Protein AF-A0A7S4DKM2-F1 (afdb_monomer_lite)

Radius of gyration: 18.24 Å; chains: 1; bounding box: 27×64×38 Å

Sequence (108 aa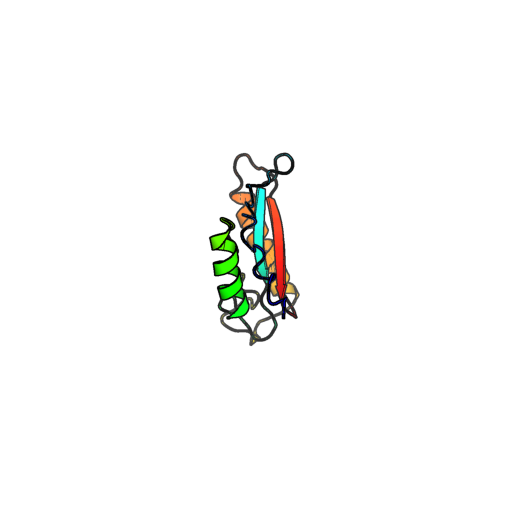):
SSQQNKMAHDFSSEVTFSDDTSEGCSIHYAYCHGFLSSENSFKGTFLRDVFDKSGVQLELLNLNGGPDASTLTYSGALDAVAAHHRRLQARSPGGRPVKLRLVGSSLG

Structure (mmCIF, N/CA/C/O backbone):
data_AF-A0A7S4DKM2-F1
#
_entry.id   AF-A0A7S4DKM2-F1
#
loop_
_atom_site.group_PDB
_atom_site.id
_atom_site.type_symbol
_atom_site.label_atom_id
_atom_site.label_alt_id
_atom_site.label_comp_id
_atom_site.label_asym_id
_atom_site.label_entity_id
_atom_site.label_seq_id
_atom_site.pdbx_PDB_ins_code
_atom_site.Cartn_x
_atom_site.Cartn_y
_atom_site.Cartn_z
_atom_site.occupancy
_atom_site.B_iso_or_equiv
_atom_site.auth_seq_id
_atom_site.auth_comp_id
_atom_site.auth_asym_id
_atom_site.auth_atom_id
_atom_site.pdbx_PDB_model_num
ATOM 1 N N . SER A 1 1 ? 6.371 -51.193 22.277 1.00 46.31 1 SER A N 1
ATOM 2 C CA . SER A 1 1 ? 6.490 -50.244 21.157 1.00 46.31 1 SER A CA 1
ATOM 3 C C . SER A 1 1 ? 5.140 -49.570 20.946 1.00 46.31 1 SER A C 1
ATOM 5 O O . SER A 1 1 ? 4.419 -49.946 20.041 1.00 46.31 1 SER A O 1
ATOM 7 N N . SER A 1 2 ? 4.574 -48.761 21.846 1.00 43.22 2 SER A N 1
ATOM 8 C CA . SER A 1 2 ? 5.075 -47.553 22.525 1.00 43.22 2 SER A CA 1
ATOM 9 C C . SER A 1 2 ? 5.652 -46.502 21.569 1.00 43.22 2 SER A C 1
ATOM 11 O O . SER A 1 2 ? 6.732 -46.689 21.026 1.00 43.22 2 SER A O 1
ATOM 13 N N . GLN A 1 3 ? 4.914 -45.387 21.479 1.00 39.84 3 GLN A N 1
ATOM 14 C CA . GLN A 1 3 ? 5.295 -44.055 20.992 1.00 39.84 3 GLN A CA 1
ATOM 15 C C . GLN A 1 3 ? 5.287 -43.788 19.478 1.00 39.84 3 GLN A C 1
ATOM 17 O O . GLN A 1 3 ? 6.323 -43.600 18.858 1.00 39.84 3 GLN A O 1
ATOM 22 N N . GLN A 1 4 ? 4.089 -43.574 18.932 1.00 40.84 4 GLN A N 1
ATOM 23 C CA . GLN A 1 4 ? 3.860 -42.470 17.992 1.00 40.84 4 GLN A CA 1
ATOM 24 C C . GLN A 1 4 ? 2.612 -41.720 18.451 1.00 40.84 4 GLN A C 1
ATOM 26 O O . GLN A 1 4 ? 1.500 -41.938 17.989 1.00 40.84 4 GLN A O 1
ATOM 31 N N . ASN A 1 5 ? 2.807 -40.903 19.480 1.00 37.91 5 ASN A N 1
ATOM 32 C CA . ASN A 1 5 ? 1.823 -39.961 19.977 1.00 37.91 5 ASN A CA 1
ATOM 33 C C . ASN A 1 5 ? 2.451 -38.570 19.862 1.00 37.91 5 ASN A C 1
ATOM 35 O O . ASN A 1 5 ? 3.630 -38.421 20.181 1.00 37.91 5 ASN A O 1
ATOM 39 N N . LYS A 1 6 ? 1.625 -37.584 19.503 1.00 40.72 6 LYS A N 1
ATOM 40 C CA . LYS A 1 6 ? 1.860 -36.139 19.652 1.00 40.72 6 LYS A CA 1
ATOM 41 C C . LYS A 1 6 ? 2.866 -35.499 18.693 1.00 40.72 6 LYS A C 1
ATOM 43 O O . LYS A 1 6 ? 4.051 -35.434 18.979 1.00 40.72 6 LYS A O 1
ATOM 48 N N . MET A 1 7 ? 2.339 -34.889 17.632 1.00 36.84 7 MET A N 1
ATOM 49 C CA . MET A 1 7 ? 2.527 -33.453 17.357 1.00 36.84 7 MET A CA 1
ATOM 50 C C . MET A 1 7 ? 1.596 -33.023 16.209 1.00 36.84 7 MET A C 1
ATOM 52 O O . MET A 1 7 ? 2.018 -32.629 15.133 1.00 36.84 7 MET A O 1
ATOM 56 N N . ALA A 1 8 ? 0.290 -33.119 16.455 1.00 38.31 8 ALA A N 1
ATOM 57 C CA . ALA A 1 8 ? -0.709 -32.291 15.783 1.00 38.31 8 ALA A CA 1
ATOM 58 C C . ALA A 1 8 ? -1.319 -31.391 16.865 1.00 38.31 8 ALA A C 1
ATOM 60 O O . ALA A 1 8 ? -2.486 -31.511 17.220 1.00 38.31 8 ALA A O 1
ATOM 61 N N . HIS A 1 9 ? -0.465 -30.585 17.501 1.00 32.34 9 HIS A N 1
ATOM 62 C CA . HIS A 1 9 ? -0.925 -29.526 18.385 1.00 32.34 9 HIS A CA 1
ATOM 63 C C . HIS A 1 9 ? -1.263 -28.326 17.502 1.00 32.34 9 HIS A C 1
ATOM 65 O O . HIS A 1 9 ? -0.386 -27.611 17.034 1.00 32.34 9 HIS A O 1
ATOM 71 N N . ASP A 1 10 ? -2.557 -28.207 17.232 1.00 41.78 10 ASP A N 1
ATOM 72 C CA . ASP A 1 10 ? -3.291 -27.005 17.607 1.00 41.78 10 ASP A CA 1
ATOM 73 C C . ASP A 1 10 ? -2.702 -25.683 17.086 1.00 41.78 10 ASP A C 1
ATOM 75 O O . ASP A 1 10 ? -2.102 -24.901 17.816 1.00 41.78 10 ASP A O 1
ATOM 79 N N . PHE A 1 11 ? -2.904 -25.431 15.791 1.00 40.00 11 PHE A N 1
ATOM 80 C CA . PHE A 1 11 ? -2.764 -24.100 15.187 1.00 40.00 11 PHE A CA 1
ATOM 81 C C . PHE A 1 11 ? -4.126 -23.382 15.138 1.00 40.00 11 PHE A C 1
ATOM 83 O O . PHE A 1 11 ? -4.407 -22.629 14.209 1.00 40.00 11 PHE A O 1
ATOM 90 N N . SER A 1 12 ? -4.995 -23.659 16.118 1.00 38.00 12 SER A N 1
ATOM 91 C CA . SER A 1 12 ? -6.322 -23.054 16.256 1.00 38.00 12 SER A CA 1
ATOM 92 C C . SER A 1 12 ? -6.373 -22.029 17.391 1.00 38.00 12 SER A C 1
ATOM 94 O O . SER A 1 12 ? -7.425 -21.815 17.991 1.00 38.00 12 SER A O 1
ATOM 96 N N . SER A 1 13 ? -5.259 -21.346 17.676 1.00 45.69 13 SER A N 1
ATOM 97 C CA . SER A 1 13 ? -5.368 -20.046 18.329 1.00 45.69 13 SER A CA 1
ATOM 98 C C . SER A 1 13 ? -6.022 -19.102 17.322 1.00 45.69 13 SER A C 1
ATOM 100 O O . SER A 1 13 ? -5.365 -18.669 16.373 1.00 45.69 13 SER A O 1
ATOM 102 N N . GLU A 1 14 ? -7.316 -18.831 17.495 1.00 42.34 14 GLU A N 1
ATOM 103 C CA . GLU A 1 14 ? -7.982 -17.693 16.871 1.00 42.34 14 GLU A CA 1
ATOM 104 C C . GLU A 1 14 ? -7.157 -16.454 17.221 1.00 42.34 14 GLU A C 1
ATOM 106 O O . GLU A 1 14 ? -7.256 -15.896 18.313 1.00 42.34 14 GLU A O 1
ATOM 111 N N . VAL A 1 15 ? -6.278 -16.044 16.306 1.00 45.50 15 VAL A N 1
ATOM 112 C CA . VAL A 1 15 ? -5.676 -14.721 16.361 1.00 45.50 15 VAL A CA 1
ATOM 113 C C . VAL A 1 15 ? -6.784 -13.779 15.927 1.00 45.50 15 VAL A C 1
ATOM 115 O O . VAL A 1 15 ? -6.863 -13.356 14.776 1.00 45.50 15 VAL A O 1
ATOM 118 N N . THR A 1 16 ? -7.695 -13.500 16.853 1.00 38.91 16 THR A N 1
ATOM 119 C CA . THR A 1 16 ? -8.605 -12.380 16.723 1.00 38.91 16 THR A CA 1
ATOM 120 C C . THR A 1 16 ? -7.747 -11.131 16.800 1.00 38.91 16 THR A C 1
ATOM 122 O O . THR A 1 16 ? -7.371 -10.681 17.884 1.00 38.91 16 THR A O 1
ATOM 125 N N . PHE A 1 17 ? -7.415 -10.573 15.639 1.00 48.88 17 PHE A N 1
ATOM 126 C CA . PHE A 1 17 ? -7.081 -9.165 15.554 1.00 48.88 17 PHE A CA 1
ATOM 127 C C . PHE A 1 17 ? -8.380 -8.420 15.836 1.00 48.88 17 PHE A C 1
ATOM 129 O O . PHE A 1 17 ? -9.122 -8.044 14.933 1.00 48.88 17 PHE A O 1
ATOM 136 N N . SER A 1 18 ? -8.693 -8.260 17.122 1.00 48.44 18 SER A N 1
ATOM 137 C CA . SER A 1 18 ? -9.567 -7.178 17.538 1.00 48.44 18 SER A CA 1
ATOM 138 C C . SER A 1 18 ? -9.032 -5.914 16.879 1.00 48.44 18 SER A C 1
ATOM 140 O O . SER A 1 18 ? -7.811 -5.732 16.849 1.00 48.44 18 SER A O 1
ATOM 142 N N . ASP A 1 19 ? -9.926 -5.078 16.353 1.00 54.12 19 ASP A N 1
ATOM 143 C CA . ASP A 1 19 ? -9.650 -3.677 16.048 1.00 54.12 19 ASP A CA 1
ATOM 144 C C . ASP A 1 19 ? -9.046 -3.069 17.322 1.00 54.12 19 ASP A C 1
ATOM 146 O O . ASP A 1 19 ? -9.751 -2.637 18.233 1.00 54.12 19 ASP A O 1
ATOM 150 N N . ASP A 1 20 ? -7.726 -3.193 17.464 1.00 49.50 20 ASP A N 1
ATOM 151 C CA . ASP A 1 20 ? -6.983 -2.798 18.645 1.00 49.50 20 ASP A CA 1
ATOM 152 C C . ASP A 1 20 ? -6.884 -1.288 18.541 1.00 49.50 20 ASP A C 1
ATOM 154 O O . ASP A 1 20 ? -5.932 -0.708 18.009 1.00 49.50 20 ASP A O 1
ATOM 158 N N . THR A 1 21 ? -7.971 -0.653 18.968 1.00 52.38 21 THR A N 1
ATOM 159 C CA . THR A 1 21 ? -8.069 0.762 19.244 1.00 52.38 21 THR A CA 1
ATOM 160 C C . THR A 1 21 ? -7.133 1.046 20.408 1.00 52.38 21 THR A C 1
ATOM 162 O O . THR A 1 21 ? -7.574 1.260 21.535 1.00 52.38 21 THR A O 1
ATOM 165 N N . SER A 1 22 ? -5.825 1.041 20.150 1.00 51.25 22 SER A N 1
ATOM 166 C CA . SER A 1 22 ? -4.857 1.616 21.066 1.00 51.25 22 SER A CA 1
ATOM 167 C C . SER A 1 22 ? -5.230 3.098 21.176 1.00 51.25 22 SER A C 1
ATOM 169 O O . SER A 1 22 ? -4.948 3.867 20.256 1.00 51.25 22 SER A O 1
ATOM 171 N N . GLU A 1 23 ? -5.960 3.467 22.228 1.00 64.25 23 GLU A N 1
ATOM 172 C CA . GLU A 1 23 ? -6.188 4.845 22.676 1.00 64.25 23 GLU A CA 1
ATOM 173 C C . GLU A 1 23 ? -6.533 5.821 21.523 1.00 64.25 23 GLU A C 1
ATOM 175 O O . GLU A 1 23 ? -5.722 6.644 21.097 1.00 64.25 23 GLU A O 1
ATOM 180 N N . GLY A 1 24 ? -7.738 5.708 20.949 1.00 77.31 24 GLY A N 1
ATOM 181 C CA . GLY A 1 24 ? -8.287 6.721 20.030 1.00 77.31 24 GLY A CA 1
ATOM 182 C C . GLY A 1 24 ? -7.673 6.797 18.623 1.00 77.31 24 GLY A C 1
ATOM 183 O O . GLY A 1 24 ? -8.046 7.683 17.852 1.00 77.31 24 GLY A O 1
ATOM 184 N N . CYS A 1 25 ? -6.778 5.877 18.257 1.00 84.38 25 CYS A N 1
ATOM 185 C CA . CYS A 1 25 ? -6.132 5.813 16.945 1.00 84.38 25 CYS A CA 1
ATOM 186 C C . CYS A 1 25 ? -6.610 4.594 16.134 1.00 84.38 25 CYS A C 1
ATOM 188 O O . CYS A 1 25 ? -6.753 3.508 16.689 1.00 84.38 25 CYS A O 1
ATOM 190 N N . SER A 1 26 ? -6.844 4.768 14.826 1.00 91.19 26 SER A N 1
ATOM 191 C CA . SER A 1 26 ? -7.154 3.653 13.912 1.00 91.19 26 SER A CA 1
ATOM 192 C C . SER A 1 26 ? -5.884 3.090 13.273 1.00 91.19 26 SER A C 1
ATOM 194 O O . SER A 1 26 ? -4.985 3.848 12.894 1.00 91.19 26 SER A O 1
ATOM 196 N N . ILE A 1 27 ? -5.803 1.763 13.163 1.00 94.69 27 ILE A N 1
ATOM 197 C CA . ILE A 1 27 ? -4.646 1.048 12.619 1.00 94.69 27 ILE A CA 1
ATOM 198 C C . ILE A 1 27 ? -5.012 0.474 11.254 1.00 94.69 27 ILE A C 1
ATOM 200 O O . ILE A 1 27 ? -6.024 -0.200 11.113 1.00 94.69 27 ILE A O 1
ATOM 204 N N . HIS A 1 28 ? -4.163 0.722 10.261 1.00 96.62 28 HIS A N 1
ATOM 205 C CA . HIS A 1 28 ? -4.309 0.214 8.896 1.00 96.62 28 HIS A CA 1
ATOM 206 C C . HIS A 1 28 ? -3.044 -0.527 8.489 1.00 96.62 28 HIS A C 1
ATOM 208 O O . HIS A 1 28 ? -1.959 -0.201 8.977 1.00 96.62 28 HIS A O 1
ATOM 214 N N . TYR A 1 29 ? -3.166 -1.497 7.586 1.00 98.12 29 TYR A N 1
ATOM 215 C CA . TYR A 1 29 ? -2.041 -2.298 7.114 1.00 98.12 29 TYR A CA 1
ATOM 216 C C . TYR A 1 29 ? -1.842 -2.105 5.618 1.00 98.12 29 TYR A C 1
ATOM 218 O O . TYR A 1 29 ? -2.800 -2.144 4.849 1.00 98.12 29 TYR A O 1
ATOM 226 N N . ALA A 1 30 ? -0.588 -1.942 5.209 1.00 98.38 30 ALA A N 1
ATOM 227 C CA . ALA A 1 30 ? -0.224 -1.860 3.805 1.00 98.38 30 ALA A CA 1
ATOM 228 C C . ALA A 1 30 ? 1.007 -2.714 3.494 1.00 98.38 30 ALA A C 1
ATOM 230 O O . ALA A 1 30 ? 1.951 -2.778 4.282 1.00 98.38 30 ALA A O 1
ATOM 231 N N . TYR A 1 31 ? 0.996 -3.358 2.334 1.00 98.56 31 TYR A N 1
ATOM 232 C CA . TYR A 1 31 ? 2.101 -4.140 1.804 1.00 98.56 31 TYR A CA 1
ATOM 233 C C . TYR A 1 31 ? 2.910 -3.332 0.790 1.00 98.56 31 TYR A C 1
ATOM 235 O O . TYR A 1 31 ? 2.358 -2.743 -0.145 1.00 98.56 31 TYR A O 1
ATOM 243 N N . CYS A 1 32 ? 4.228 -3.380 0.955 1.00 98.38 32 CYS A N 1
ATOM 244 C CA . CYS A 1 32 ? 5.220 -2.748 0.102 1.00 98.38 32 CYS A CA 1
ATOM 245 C C . CYS A 1 32 ? 5.967 -3.837 -0.684 1.00 98.38 32 CYS A C 1
ATOM 247 O O . CYS A 1 32 ? 6.692 -4.656 -0.112 1.00 98.38 32 CYS A O 1
ATOM 249 N N . HIS A 1 33 ? 5.758 -3.888 -2.002 1.00 97.62 33 HIS A N 1
ATOM 250 C CA . HIS A 1 33 ? 6.373 -4.913 -2.846 1.00 97.62 33 HIS A CA 1
ATOM 251 C C . HIS A 1 33 ? 7.874 -4.671 -3.069 1.00 97.62 33 HIS A C 1
ATOM 253 O O . HIS A 1 33 ? 8.375 -3.556 -2.960 1.00 97.62 33 HIS A O 1
ATOM 259 N N . GLY A 1 34 ? 8.595 -5.730 -3.443 1.00 95.56 34 GLY A N 1
ATOM 260 C CA . GLY A 1 34 ? 10.025 -5.650 -3.743 1.00 95.56 34 GLY A CA 1
ATOM 261 C C . GLY A 1 34 ? 10.350 -5.064 -5.118 1.00 95.56 34 GLY A C 1
ATOM 262 O O . GLY A 1 34 ? 9.468 -4.707 -5.900 1.00 95.56 34 GLY A O 1
ATOM 263 N N . PHE A 1 35 ? 11.645 -5.010 -5.424 1.00 93.56 35 PHE A N 1
ATOM 264 C CA . PHE A 1 35 ? 12.155 -4.592 -6.729 1.00 93.56 35 PHE A CA 1
ATOM 265 C C . PHE A 1 35 ? 11.647 -5.508 -7.862 1.00 93.56 35 PHE A C 1
ATOM 267 O O . PHE A 1 35 ? 11.474 -6.707 -7.645 1.00 93.56 35 PHE A O 1
ATOM 274 N N . LEU A 1 36 ? 11.416 -4.948 -9.059 1.00 93.25 36 LEU A N 1
ATOM 275 C CA . LEU A 1 36 ? 10.863 -5.650 -10.240 1.00 93.25 36 LEU A CA 1
ATOM 276 C C . LEU A 1 36 ? 9.516 -6.353 -9.999 1.00 93.25 36 LEU A C 1
ATOM 278 O O . LEU A 1 36 ? 9.185 -7.340 -10.653 1.00 93.25 36 LEU A O 1
ATOM 282 N N . SER A 1 37 ? 8.733 -5.839 -9.056 1.00 94.31 37 SER A N 1
ATOM 283 C CA . SER A 1 37 ? 7.422 -6.366 -8.692 1.00 94.31 37 SER A CA 1
ATOM 284 C C . SER A 1 37 ? 6.354 -5.273 -8.803 1.00 94.31 37 SER A C 1
ATOM 286 O O . SER A 1 37 ? 6.645 -4.137 -9.169 1.00 94.31 37 SER A O 1
ATOM 288 N N . SER A 1 38 ? 5.105 -5.617 -8.502 1.00 95.00 38 SER A N 1
ATOM 289 C CA . SER A 1 38 ? 3.980 -4.683 -8.402 1.00 95.00 38 SER A CA 1
ATOM 290 C C . SER A 1 38 ? 3.086 -5.018 -7.205 1.00 95.00 38 SER A C 1
ATOM 292 O O . SER A 1 38 ? 3.327 -5.994 -6.481 1.00 95.00 38 SER A O 1
ATOM 294 N N . GLU A 1 39 ? 2.022 -4.239 -7.018 1.00 95.38 39 GLU A N 1
ATOM 295 C CA . GLU A 1 39 ? 0.933 -4.501 -6.074 1.00 95.38 39 GLU A CA 1
ATOM 296 C C . GLU A 1 39 ? 0.302 -5.890 -6.270 1.00 95.38 39 GLU A C 1
ATOM 298 O O . GLU A 1 39 ? -0.196 -6.483 -5.319 1.00 95.38 39 GLU A O 1
ATOM 303 N N . ASN A 1 40 ? 0.408 -6.469 -7.469 1.00 95.62 40 ASN A N 1
ATOM 304 C CA . ASN A 1 40 ? -0.131 -7.789 -7.804 1.00 95.62 40 ASN A CA 1
ATOM 305 C C . ASN A 1 40 ? 0.877 -8.933 -7.602 1.00 95.62 40 ASN A C 1
ATOM 307 O O . ASN A 1 40 ? 0.701 -10.025 -8.140 1.00 95.62 40 ASN A O 1
ATOM 311 N N . SER A 1 41 ? 1.956 -8.706 -6.848 1.00 96.38 41 SER A N 1
ATOM 312 C CA . SER A 1 41 ? 2.943 -9.751 -6.556 1.00 96.38 41 SER A CA 1
ATOM 313 C C . SER A 1 41 ? 2.304 -10.986 -5.912 1.00 96.38 41 SER A C 1
ATOM 315 O O . SER A 1 41 ? 1.399 -10.865 -5.082 1.00 96.38 41 SER A O 1
ATOM 317 N N . PHE A 1 42 ? 2.823 -12.178 -6.226 1.00 97.19 42 PHE A N 1
ATOM 318 C CA . PHE A 1 42 ? 2.362 -13.425 -5.603 1.00 97.19 42 PHE A CA 1
ATOM 319 C C . PHE A 1 42 ? 2.412 -13.350 -4.069 1.00 97.19 42 PHE A C 1
ATOM 321 O O . PHE A 1 42 ? 1.466 -13.726 -3.389 1.00 97.19 42 PHE A O 1
ATOM 328 N N . LYS A 1 43 ? 3.496 -12.793 -3.511 1.00 96.88 43 LYS A N 1
ATOM 329 C CA . LYS A 1 43 ? 3.660 -12.657 -2.058 1.00 96.88 43 LYS A CA 1
ATOM 330 C C . LYS A 1 43 ? 2.641 -11.687 -1.450 1.00 96.88 43 LYS A C 1
ATOM 332 O O . LYS A 1 43 ? 2.069 -11.996 -0.413 1.00 96.88 43 LYS A O 1
ATOM 337 N N . GLY A 1 44 ? 2.406 -10.541 -2.090 1.00 97.62 44 GLY A N 1
ATOM 338 C CA . GLY A 1 44 ? 1.440 -9.546 -1.618 1.00 97.62 44 GLY A CA 1
ATOM 339 C C . GLY A 1 44 ? 0.006 -10.069 -1.653 1.00 97.62 44 GLY A C 1
ATOM 340 O O . GLY A 1 44 ? -0.703 -9.985 -0.656 1.00 97.62 44 GLY A O 1
ATOM 341 N N . THR A 1 45 ? -0.395 -10.681 -2.769 1.00 98.25 45 THR A N 1
ATOM 342 C CA . THR A 1 45 ? -1.731 -11.283 -2.920 1.00 98.25 45 THR A CA 1
ATOM 343 C C . THR A 1 45 ? -1.956 -12.428 -1.935 1.00 98.25 45 THR A C 1
ATOM 345 O O . THR A 1 45 ? -2.965 -12.428 -1.239 1.00 98.25 45 THR A O 1
ATOM 348 N N . PHE A 1 46 ? -0.980 -13.326 -1.775 1.00 98.25 46 PHE A N 1
ATOM 349 C CA . PHE A 1 46 ? -1.034 -14.381 -0.762 1.00 98.25 46 PHE A CA 1
ATOM 350 C C . PHE A 1 46 ? -1.168 -13.825 0.665 1.00 98.25 46 PHE A C 1
ATOM 352 O O . PHE A 1 46 ? -1.979 -14.319 1.444 1.00 98.25 46 PHE A O 1
ATOM 359 N N . LEU A 1 47 ? -0.389 -12.797 1.024 1.00 97.88 47 LEU A N 1
ATOM 360 C CA . LEU A 1 47 ? -0.460 -12.190 2.356 1.00 97.88 47 LEU A CA 1
ATOM 361 C C . LEU A 1 47 ? -1.804 -11.510 2.612 1.00 97.88 47 LEU A C 1
ATOM 363 O O . LEU A 1 47 ? -2.323 -11.638 3.717 1.00 97.88 47 LEU A O 1
ATOM 367 N N . ARG A 1 48 ? -2.386 -10.837 1.613 1.00 98.31 48 ARG A N 1
ATOM 368 C CA . ARG A 1 48 ? -3.732 -10.263 1.727 1.00 98.31 48 ARG A CA 1
ATOM 369 C C . ARG A 1 48 ? -4.757 -11.345 2.050 1.00 98.31 48 ARG A C 1
ATOM 371 O O . ARG A 1 48 ? -5.472 -11.209 3.032 1.00 98.31 48 ARG A O 1
ATOM 378 N N . ASP A 1 49 ? -4.743 -12.455 1.315 1.00 97.56 49 ASP A N 1
ATOM 379 C CA . ASP A 1 49 ? -5.675 -13.563 1.548 1.00 97.56 49 ASP A CA 1
ATOM 380 C C . ASP A 1 49 ? -5.497 -14.200 2.943 1.00 97.56 49 ASP A C 1
ATOM 382 O O . ASP A 1 49 ? -6.437 -14.758 3.510 1.00 97.56 49 ASP A O 1
ATOM 386 N N . VAL A 1 50 ? -4.286 -14.151 3.510 1.00 97.69 50 VAL A N 1
ATOM 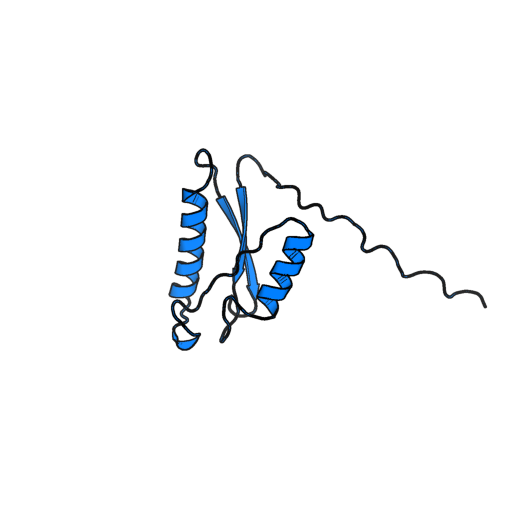387 C CA . VAL A 1 50 ? -4.013 -14.592 4.888 1.00 97.69 50 VAL A CA 1
ATOM 388 C C . VAL A 1 50 ? -4.528 -13.581 5.916 1.00 97.69 50 VAL A C 1
ATOM 390 O O . VAL A 1 50 ? -5.123 -13.992 6.908 1.00 97.69 50 VAL A O 1
ATOM 393 N N . PHE A 1 51 ? -4.322 -12.283 5.692 1.00 96.81 51 PHE A N 1
ATOM 394 C CA . PHE A 1 51 ? -4.807 -11.214 6.570 1.00 96.81 51 PHE A CA 1
ATOM 395 C C . PHE A 1 51 ? -6.341 -11.171 6.611 1.00 96.81 51 PHE A C 1
ATOM 397 O O . PHE A 1 51 ? -6.922 -11.105 7.698 1.00 96.81 51 PHE A O 1
ATOM 404 N N . ASP A 1 52 ? -6.989 -11.333 5.455 1.00 96.81 52 ASP A N 1
ATOM 405 C CA . ASP A 1 52 ? -8.448 -11.330 5.323 1.00 96.81 52 ASP A CA 1
ATOM 406 C C . ASP A 1 52 ? -9.098 -12.462 6.136 1.00 96.81 52 ASP A C 1
ATOM 408 O O . ASP A 1 52 ? -10.138 -12.262 6.764 1.00 96.81 52 ASP A O 1
ATOM 412 N N . LYS A 1 53 ? -8.459 -13.642 6.210 1.00 96.50 53 LYS A N 1
ATOM 413 C CA . LYS A 1 53 ? -8.923 -14.765 7.055 1.00 96.50 53 LYS A CA 1
ATOM 414 C C . LYS A 1 53 ? -8.937 -14.430 8.546 1.00 96.50 53 LYS A C 1
ATOM 416 O O . LYS A 1 53 ? -9.684 -15.055 9.291 1.00 96.50 53 LYS A O 1
ATOM 421 N N . SER A 1 54 ? -8.138 -13.453 8.963 1.00 94.31 54 SER A N 1
ATOM 422 C CA . SER A 1 54 ? -8.071 -12.964 10.340 1.00 94.31 54 SER A CA 1
ATOM 423 C C . SER A 1 54 ? -8.884 -11.681 10.554 1.00 94.31 54 SER A C 1
ATOM 425 O O . SER A 1 54 ? -8.748 -11.042 11.595 1.00 94.31 54 SER A O 1
ATOM 427 N N . GLY A 1 55 ? -9.702 -11.275 9.574 1.00 95.06 55 GLY A N 1
ATOM 428 C CA . GLY A 1 55 ? -10.520 -10.062 9.641 1.00 95.06 55 GLY A CA 1
ATOM 429 C C . GLY A 1 55 ? -9.740 -8.755 9.478 1.00 95.06 55 GLY A C 1
ATOM 430 O O . GLY A 1 55 ? -10.288 -7.689 9.748 1.00 95.06 55 GLY A O 1
ATOM 431 N N . VAL A 1 56 ? -8.479 -8.810 9.038 1.00 95.19 56 VAL A N 1
ATOM 432 C CA . VAL A 1 56 ? -7.635 -7.628 8.823 1.00 95.19 56 VAL A CA 1
ATOM 433 C C . VAL A 1 56 ? -7.501 -7.371 7.331 1.00 95.19 56 VAL A C 1
ATOM 435 O O . VAL A 1 56 ? -7.119 -8.264 6.590 1.00 95.19 56 VAL A O 1
ATOM 438 N N . GLN A 1 57 ? -7.739 -6.141 6.886 1.00 96.12 57 GLN A N 1
ATOM 439 C CA . GLN A 1 57 ? -7.498 -5.769 5.491 1.00 96.12 57 GLN A CA 1
ATOM 440 C C . GLN A 1 57 ? -6.037 -5.353 5.287 1.00 96.12 57 GLN A C 1
ATOM 442 O O . GLN A 1 57 ? -5.514 -4.518 6.030 1.00 96.12 57 GLN A O 1
ATOM 447 N N . LEU A 1 58 ? -5.387 -5.918 4.264 1.00 98.00 58 LEU A N 1
ATOM 448 C CA . LEU A 1 58 ? -4.034 -5.550 3.836 1.00 98.00 58 LEU A CA 1
ATOM 449 C C . LEU A 1 58 ? -4.075 -4.876 2.459 1.00 98.00 58 LEU A C 1
ATOM 451 O O . LEU A 1 58 ? -4.301 -5.526 1.437 1.00 98.00 58 LEU A O 1
ATOM 455 N N . GLU A 1 59 ? -3.808 -3.574 2.430 1.00 98.25 59 GLU A N 1
ATOM 456 C CA . GLU A 1 59 ? -3.770 -2.783 1.198 1.00 98.25 59 GLU A CA 1
ATOM 457 C C . GLU A 1 59 ? -2.469 -3.036 0.426 1.00 98.25 59 GLU A C 1
ATOM 459 O O . GLU A 1 59 ? -1.377 -2.941 0.983 1.00 98.25 59 GLU A O 1
ATOM 464 N N . LEU A 1 60 ? -2.552 -3.341 -0.870 1.00 98.06 60 LEU A N 1
ATOM 465 C CA . LEU A 1 60 ? -1.370 -3.596 -1.702 1.00 98.06 60 LEU A CA 1
ATOM 466 C C . LEU A 1 60 ? -0.980 -2.309 -2.435 1.00 98.06 60 LEU A C 1
ATOM 468 O O . LEU A 1 60 ? -1.718 -1.836 -3.298 1.00 98.06 60 LEU A O 1
ATOM 472 N N . LEU A 1 61 ? 0.164 -1.717 -2.084 1.00 97.19 61 LEU A N 1
ATOM 473 C CA . LEU A 1 61 ? 0.586 -0.439 -2.661 1.00 97.19 61 LEU A CA 1
ATOM 474 C C . LEU A 1 61 ? 1.394 -0.649 -3.939 1.00 97.19 61 LEU A C 1
ATOM 476 O O . LEU A 1 61 ? 2.322 -1.455 -3.961 1.00 97.19 61 LEU A O 1
ATOM 480 N N . ASN A 1 62 ? 1.090 0.129 -4.977 1.00 96.50 62 ASN A N 1
ATOM 481 C CA . ASN A 1 62 ? 1.962 0.262 -6.139 1.00 96.50 62 ASN A CA 1
ATOM 482 C C . ASN A 1 62 ? 3.081 1.260 -5.811 1.00 96.50 62 ASN A C 1
ATOM 484 O O . ASN A 1 62 ? 2.825 2.460 -5.682 1.00 96.50 62 ASN A O 1
ATOM 488 N N . LEU A 1 63 ? 4.311 0.767 -5.669 1.00 97.06 63 LEU A N 1
ATOM 489 C CA . LEU A 1 63 ? 5.484 1.594 -5.374 1.00 97.06 63 LEU A CA 1
ATOM 490 C C . LEU A 1 63 ? 6.206 2.071 -6.635 1.00 97.06 63 LEU A C 1
ATOM 492 O O . LEU A 1 63 ? 7.062 2.949 -6.555 1.00 97.06 63 LEU A O 1
ATOM 496 N N . ASN A 1 64 ? 5.870 1.513 -7.799 1.00 95.06 64 ASN A N 1
ATOM 497 C CA . ASN A 1 64 ? 6.568 1.798 -9.046 1.00 95.06 64 ASN A CA 1
ATOM 498 C C . ASN A 1 64 ? 6.372 3.243 -9.517 1.00 95.06 64 ASN A C 1
ATOM 500 O O . ASN A 1 64 ? 7.174 3.732 -10.304 1.00 95.06 64 ASN A O 1
ATOM 504 N N . GLY A 1 65 ? 5.319 3.934 -9.066 1.00 85.31 65 GLY A N 1
ATOM 505 C CA . GLY A 1 65 ? 5.019 5.311 -9.486 1.00 85.31 65 GLY A CA 1
ATOM 506 C C . GLY A 1 65 ? 4.570 5.435 -10.950 1.00 85.31 65 GLY A C 1
ATOM 507 O O . GLY A 1 65 ? 4.447 6.543 -11.465 1.00 85.31 65 GLY A O 1
ATOM 508 N N . GLY A 1 66 ? 4.315 4.306 -11.613 1.00 86.19 66 GLY A N 1
ATOM 509 C CA . GLY A 1 66 ? 3.986 4.194 -13.028 1.00 86.19 66 GLY A CA 1
ATOM 510 C C . GLY A 1 66 ? 3.428 2.804 -13.363 1.00 86.19 66 GLY A C 1
ATOM 511 O O . GLY A 1 66 ? 3.079 2.046 -12.451 1.00 86.19 66 GLY A O 1
ATOM 512 N N . PRO A 1 67 ? 3.304 2.464 -14.659 1.00 85.56 67 PRO A N 1
ATOM 513 C CA . PRO A 1 67 ? 2.694 1.207 -15.094 1.00 85.56 67 PRO A CA 1
ATOM 514 C C . PRO A 1 67 ? 3.570 -0.026 -14.827 1.00 85.56 67 PRO A C 1
ATOM 516 O O . PRO A 1 67 ? 3.047 -1.137 -14.762 1.00 85.56 67 PRO A O 1
ATOM 519 N N . ASP A 1 68 ? 4.884 0.149 -14.671 1.00 89.19 68 ASP A N 1
ATOM 520 C CA . ASP A 1 68 ? 5.841 -0.939 -14.490 1.00 89.19 68 ASP A CA 1
ATOM 521 C C . ASP A 1 68 ? 7.035 -0.520 -13.617 1.00 89.19 68 ASP A C 1
ATOM 523 O O . ASP A 1 68 ? 7.205 0.647 -13.272 1.00 89.19 68 ASP A O 1
ATOM 527 N N . ALA A 1 69 ? 7.878 -1.487 -13.254 1.00 90.88 69 ALA A N 1
ATOM 528 C CA . ALA A 1 69 ? 8.982 -1.286 -12.318 1.00 90.88 69 ALA A CA 1
ATOM 529 C C . ALA A 1 69 ? 10.134 -0.407 -12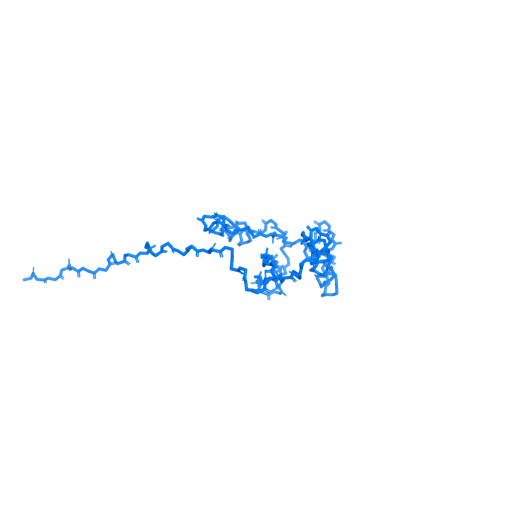.837 1.00 90.88 69 ALA A C 1
ATOM 531 O O . ALA A 1 69 ? 11.024 -0.073 -12.054 1.00 90.88 69 ALA A O 1
ATOM 532 N N . SER A 1 70 ? 10.147 -0.018 -14.117 1.00 92.12 70 SER A N 1
ATOM 533 C CA . SER A 1 70 ? 11.197 0.852 -14.667 1.00 92.12 70 SER A CA 1
ATOM 534 C C . SER A 1 70 ? 11.151 2.273 -14.101 1.00 92.12 70 SER A C 1
ATOM 536 O O . SER A 1 70 ? 12.169 2.962 -14.095 1.00 92.12 70 SER A O 1
ATOM 538 N N . THR A 1 71 ? 9.997 2.699 -13.583 1.00 92.75 71 THR A N 1
ATOM 539 C CA . THR A 1 71 ? 9.806 4.030 -12.990 1.00 92.75 71 THR A CA 1
ATOM 540 C C . THR A 1 71 ? 10.051 4.063 -11.480 1.00 92.75 71 THR A C 1
ATOM 542 O O . THR A 1 71 ? 9.942 5.124 -10.861 1.00 92.75 71 THR A O 1
ATOM 545 N N . LEU A 1 72 ? 10.393 2.922 -10.872 1.00 93.44 72 LEU A N 1
ATOM 546 C CA . LEU A 1 72 ? 10.576 2.807 -9.431 1.00 93.44 72 LEU A CA 1
ATOM 547 C C . LEU A 1 72 ? 11.753 3.665 -8.949 1.00 93.44 72 LEU A C 1
ATOM 549 O O . LEU A 1 72 ? 12.896 3.509 -9.377 1.00 93.44 72 LEU A O 1
ATOM 553 N N . THR A 1 73 ? 11.472 4.529 -7.977 1.00 95.50 73 THR A N 1
ATOM 554 C CA . THR A 1 73 ? 12.472 5.306 -7.239 1.00 95.50 73 THR A CA 1
ATOM 555 C C . THR A 1 73 ? 12.159 5.251 -5.748 1.00 95.50 73 THR A C 1
ATOM 557 O O . THR A 1 73 ? 10.999 5.112 -5.363 1.00 95.50 73 THR A O 1
ATOM 560 N N . TYR A 1 74 ? 13.172 5.397 -4.889 1.00 95.94 74 TYR A N 1
ATOM 561 C CA . TYR A 1 74 ? 12.947 5.435 -3.438 1.00 95.94 74 TYR A CA 1
ATOM 562 C C . TYR A 1 74 ? 12.025 6.587 -3.024 1.00 95.94 74 TYR A C 1
ATOM 564 O O . TYR A 1 74 ? 11.138 6.395 -2.199 1.00 95.94 74 TYR A O 1
ATOM 572 N N . SER A 1 75 ? 12.194 7.771 -3.621 1.00 96.62 75 SER A N 1
ATOM 573 C CA . SER A 1 75 ? 11.316 8.916 -3.367 1.00 96.62 75 SER A CA 1
ATOM 574 C C . SER A 1 75 ? 9.886 8.648 -3.833 1.00 96.62 75 SER A C 1
ATOM 576 O O . SER A 1 75 ? 8.960 8.875 -3.066 1.00 96.62 75 SER A O 1
ATOM 578 N N . GLY A 1 76 ? 9.699 8.084 -5.032 1.00 96.06 76 GLY A N 1
ATOM 579 C CA . GLY A 1 76 ? 8.370 7.731 -5.539 1.00 96.06 76 GLY A CA 1
ATOM 580 C C . GLY A 1 76 ? 7.664 6.679 -4.679 1.00 96.06 76 GLY A C 1
ATOM 581 O O . GLY A 1 76 ? 6.471 6.805 -4.404 1.00 96.06 76 GLY A O 1
ATOM 582 N N . ALA A 1 77 ? 8.403 5.686 -4.178 1.00 96.81 77 ALA A N 1
ATOM 583 C CA . ALA A 1 77 ? 7.871 4.691 -3.250 1.00 96.81 77 ALA A CA 1
ATOM 584 C C . ALA A 1 77 ? 7.440 5.325 -1.913 1.00 96.81 7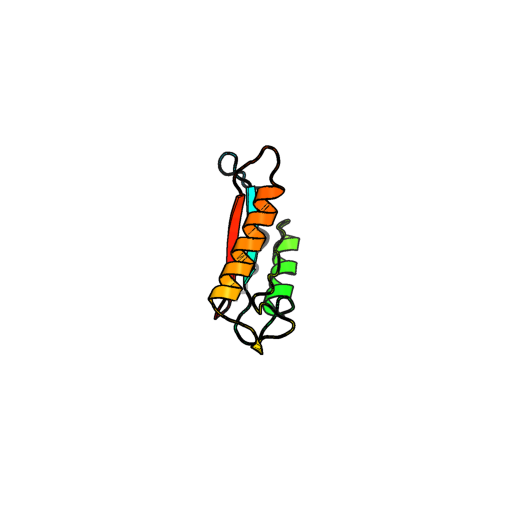7 ALA A C 1
ATOM 586 O O . ALA A 1 77 ? 6.345 5.048 -1.420 1.00 96.81 77 ALA A O 1
ATOM 587 N N . LEU A 1 78 ? 8.258 6.221 -1.345 1.00 97.50 78 LEU A N 1
ATOM 588 C CA . LEU A 1 78 ? 7.906 6.968 -0.132 1.00 97.50 78 LEU A CA 1
ATOM 589 C C . LEU A 1 78 ? 6.687 7.874 -0.352 1.00 97.50 78 LEU A C 1
ATOM 591 O O . LEU A 1 78 ? 5.803 7.929 0.505 1.00 97.50 78 LEU A O 1
ATOM 595 N N . ASP A 1 79 ? 6.595 8.530 -1.509 1.00 97.50 79 ASP A N 1
ATOM 596 C CA . ASP A 1 79 ? 5.448 9.358 -1.880 1.00 97.50 79 ASP A CA 1
ATOM 597 C C . ASP A 1 79 ? 4.164 8.531 -1.993 1.00 97.50 79 ASP A C 1
ATOM 599 O O . ASP A 1 79 ? 3.109 8.977 -1.532 1.00 97.50 79 ASP A O 1
ATOM 603 N N . ALA A 1 80 ? 4.237 7.309 -2.532 1.00 97.06 80 ALA A N 1
ATOM 604 C CA . ALA A 1 80 ? 3.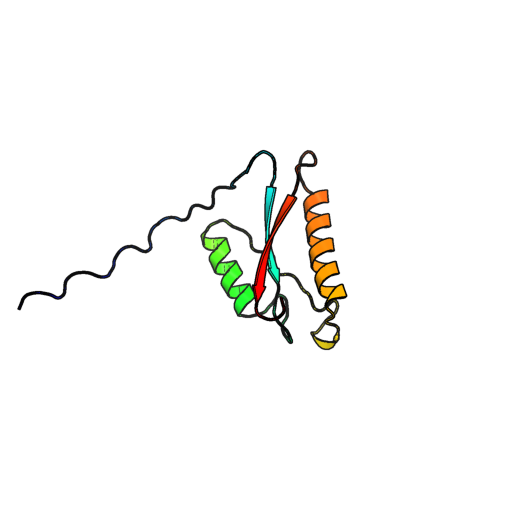103 6.390 -2.596 1.00 97.06 80 ALA A CA 1
ATOM 605 C C . ALA A 1 80 ? 2.593 6.016 -1.192 1.00 97.06 80 ALA A C 1
ATOM 607 O O . ALA A 1 80 ? 1.386 6.094 -0.926 1.00 97.06 80 ALA A O 1
ATOM 608 N N . VAL A 1 81 ? 3.503 5.694 -0.265 1.00 98.06 81 VAL A N 1
ATOM 609 C CA . VAL A 1 81 ? 3.170 5.404 1.141 1.00 98.06 81 VAL A CA 1
ATOM 610 C C . VAL A 1 81 ? 2.566 6.634 1.826 1.00 98.06 81 VAL A C 1
ATOM 612 O O . VAL A 1 81 ? 1.499 6.547 2.440 1.00 98.06 81 VAL A O 1
ATOM 615 N N . ALA A 1 82 ? 3.187 7.806 1.675 1.00 98.00 82 ALA A N 1
ATOM 616 C CA . ALA A 1 82 ? 2.709 9.054 2.267 1.00 98.00 82 ALA A CA 1
ATOM 617 C C . ALA A 1 82 ? 1.351 9.491 1.694 1.00 98.00 82 ALA A C 1
ATOM 619 O O . ALA A 1 82 ? 0.489 9.999 2.414 1.00 98.00 82 ALA A O 1
ATOM 620 N N . ALA A 1 83 ? 1.121 9.301 0.394 1.00 97.88 83 ALA A N 1
ATOM 621 C CA . ALA A 1 83 ? -0.166 9.560 -0.240 1.00 97.88 83 ALA A CA 1
ATOM 622 C C . ALA A 1 83 ? -1.248 8.609 0.284 1.00 97.88 83 ALA A C 1
ATOM 624 O O . ALA A 1 83 ? -2.372 9.042 0.541 1.00 97.88 83 ALA A O 1
ATOM 625 N N . HIS A 1 84 ? -0.927 7.329 0.481 1.00 97.81 84 HIS A N 1
ATOM 626 C CA . HIS A 1 84 ? -1.854 6.375 1.081 1.00 97.81 84 HIS A CA 1
ATOM 627 C C . HIS A 1 84 ? -2.213 6.754 2.525 1.00 97.81 84 HIS A C 1
ATOM 629 O O . HIS A 1 84 ? -3.397 6.883 2.838 1.00 97.81 84 HIS A O 1
ATOM 635 N N . HIS A 1 85 ? -1.222 7.048 3.373 1.00 97.75 85 HIS A N 1
ATOM 636 C CA . HIS A 1 85 ? -1.459 7.486 4.755 1.00 97.75 85 HIS A CA 1
ATOM 637 C C . HIS A 1 85 ? -2.315 8.757 4.829 1.00 97.75 85 HIS A C 1
ATOM 639 O O . HIS A 1 85 ? -3.301 8.790 5.563 1.00 97.75 85 HIS A O 1
ATOM 645 N N . ARG A 1 86 ? -2.027 9.770 3.998 1.00 97.56 86 ARG A N 1
ATOM 646 C CA . ARG A 1 86 ? -2.845 10.994 3.915 1.00 97.56 86 ARG A CA 1
ATOM 647 C C . ARG A 1 86 ? -4.291 10.709 3.508 1.00 97.56 86 ARG A C 1
ATOM 649 O O . ARG A 1 86 ? -5.203 11.306 4.076 1.00 97.56 86 ARG A O 1
ATOM 656 N N . ARG A 1 87 ? -4.521 9.791 2.558 1.00 97.25 87 ARG A N 1
ATOM 657 C CA . ARG A 1 87 ? -5.880 9.377 2.158 1.00 97.25 87 ARG A CA 1
ATOM 658 C C . ARG A 1 87 ? -6.637 8.723 3.310 1.00 97.25 87 ARG A C 1
ATOM 660 O O . ARG A 1 87 ? -7.809 9.035 3.499 1.00 97.25 87 ARG A O 1
ATOM 667 N N . LEU A 1 88 ? -5.982 7.850 4.074 1.00 95.94 88 LEU A N 1
ATOM 668 C CA . LEU A 1 88 ? -6.580 7.233 5.259 1.00 95.94 88 LEU A CA 1
ATOM 669 C C . LEU A 1 88 ? -6.891 8.284 6.330 1.00 95.94 88 LEU A C 1
ATOM 671 O O . LEU A 1 88 ? -8.008 8.333 6.838 1.00 95.94 88 LEU A O 1
ATOM 675 N N . GLN A 1 89 ? -5.943 9.180 6.615 1.00 95.94 89 GLN A N 1
ATOM 676 C CA . GLN A 1 89 ? -6.115 10.247 7.601 1.00 95.94 89 GLN A CA 1
ATOM 677 C C . GLN A 1 89 ? -7.275 11.186 7.247 1.00 95.94 89 GLN A C 1
ATOM 679 O O . GLN A 1 89 ? -8.051 11.550 8.128 1.00 95.94 89 GLN A O 1
ATOM 684 N N . ALA A 1 90 ? -7.439 11.530 5.965 1.00 95.62 90 ALA A N 1
ATOM 685 C CA . ALA A 1 90 ? -8.547 12.355 5.481 1.00 95.62 90 ALA A CA 1
ATOM 686 C C . ALA A 1 90 ? -9.922 11.673 5.604 1.00 95.62 90 ALA A C 1
ATOM 688 O O . ALA A 1 90 ? -10.940 12.355 5.678 1.00 95.62 90 ALA A O 1
ATOM 689 N N . ARG A 1 91 ? -9.963 10.335 5.623 1.00 93.62 91 ARG A N 1
ATOM 690 C CA . ARG A 1 91 ? -11.190 9.533 5.781 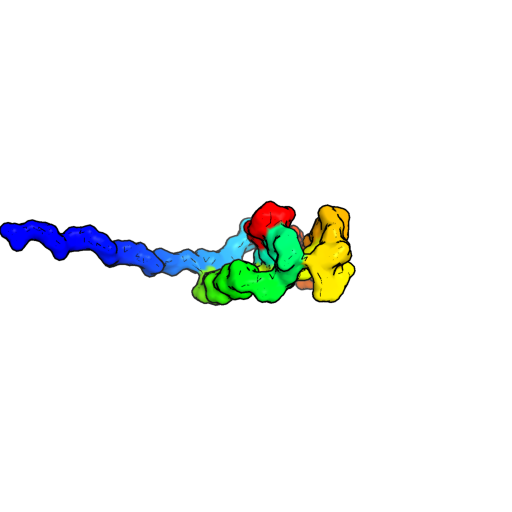1.00 93.62 91 ARG A CA 1
ATOM 691 C C . ARG A 1 91 ? -11.454 9.120 7.228 1.00 93.62 91 ARG A C 1
ATOM 693 O O . ARG A 1 91 ? -12.470 8.485 7.498 1.00 93.62 91 ARG A O 1
ATOM 700 N N . SER A 1 92 ? -10.551 9.456 8.146 1.00 91.50 92 SER A N 1
ATOM 701 C CA . SER A 1 92 ? -10.638 9.036 9.538 1.00 91.50 92 SER A CA 1
ATOM 702 C C . SER A 1 92 ? -11.804 9.734 10.256 1.00 91.50 92 SER A C 1
ATOM 704 O O . SER A 1 92 ? -11.821 10.969 10.340 1.00 91.50 92 SER A O 1
ATOM 706 N N . PRO A 1 93 ? -12.784 8.986 10.800 1.00 86.88 93 PRO A N 1
ATOM 707 C CA . PRO A 1 93 ? -13.931 9.564 11.490 1.00 86.88 93 PRO A CA 1
ATOM 708 C C . PRO A 1 93 ? -13.511 10.430 12.679 1.00 86.88 93 PRO A C 1
ATOM 710 O O . PRO A 1 93 ? -12.691 10.025 13.503 1.00 86.88 93 PRO A O 1
ATOM 713 N N . GLY A 1 94 ? -14.080 11.634 12.773 1.00 87.44 94 GLY A N 1
ATOM 714 C CA . GLY A 1 94 ? -13.772 12.577 13.853 1.00 87.44 94 GLY A CA 1
ATOM 715 C C . GLY A 1 94 ? -12.310 13.034 13.885 1.00 87.44 94 GLY A C 1
ATOM 716 O O . GLY A 1 94 ? -11.843 13.469 14.932 1.00 87.44 94 GLY A O 1
ATOM 717 N N . GLY A 1 95 ? -11.572 12.893 12.775 1.00 87.25 95 GLY A N 1
ATOM 718 C CA . GLY A 1 95 ? -10.161 13.271 12.701 1.00 87.25 95 GLY A CA 1
ATOM 719 C C . GLY A 1 95 ? -9.248 12.405 13.569 1.00 87.25 95 GLY A C 1
ATOM 720 O O . GLY A 1 95 ? -8.151 12.843 13.915 1.00 87.25 95 GLY A O 1
ATOM 721 N N . ARG A 1 96 ? -9.679 11.188 13.937 1.00 90.12 96 ARG A N 1
ATOM 722 C CA . ARG A 1 96 ? -8.861 10.277 14.747 1.00 90.12 96 ARG A CA 1
ATOM 723 C C . ARG A 1 96 ? -7.500 10.046 14.078 1.00 90.12 96 ARG A C 1
ATOM 725 O O . ARG A 1 96 ? -7.450 9.889 12.852 1.00 90.12 96 ARG A O 1
ATOM 732 N N . PRO A 1 97 ? -6.394 9.999 14.835 1.00 93.50 97 PRO A N 1
ATOM 733 C CA . PRO A 1 97 ? -5.095 9.678 14.265 1.00 93.50 97 PRO A CA 1
ATOM 734 C C . PRO A 1 97 ? -5.121 8.330 13.539 1.00 93.50 97 PRO A C 1
ATOM 736 O O . PRO A 1 97 ? -5.763 7.378 13.994 1.00 93.50 97 PRO A O 1
ATOM 739 N N . VAL A 1 98 ? -4.403 8.246 12.423 1.00 95.31 98 VAL A N 1
ATOM 740 C CA . VAL A 1 98 ? -4.188 7.006 11.672 1.00 95.31 98 VAL A CA 1
ATOM 741 C C . VAL A 1 98 ? -2.752 6.536 11.860 1.00 95.31 98 VAL A C 1
ATOM 743 O O . VAL A 1 98 ? -1.806 7.270 11.568 1.00 95.31 98 VAL A O 1
ATOM 746 N N . LYS A 1 99 ? -2.584 5.281 12.280 1.00 96.06 99 LYS A N 1
ATOM 747 C CA . LYS A 1 99 ? -1.311 4.556 12.234 1.00 96.06 99 LYS A CA 1
ATOM 748 C C . LYS A 1 99 ? -1.330 3.600 11.049 1.00 96.06 99 LYS A C 1
ATOM 750 O O . LYS A 1 99 ? -2.241 2.789 10.919 1.00 96.06 99 LYS A O 1
ATOM 755 N N . LEU A 1 100 ? -0.299 3.676 10.215 1.00 96.56 100 LEU A N 1
ATOM 756 C CA . LEU A 1 100 ? -0.087 2.743 9.113 1.00 96.56 100 LEU A CA 1
ATOM 757 C C . LEU A 1 100 ? 1.017 1.753 9.498 1.00 96.56 100 LEU A C 1
ATOM 759 O O . LEU A 1 100 ? 2.142 2.160 9.783 1.00 96.56 100 LEU A O 1
ATOM 763 N N . ARG A 1 101 ? 0.690 0.460 9.532 1.00 97.62 101 ARG A N 1
ATOM 764 C CA . ARG A 1 101 ? 1.634 -0.646 9.719 1.00 97.62 101 ARG A CA 1
ATOM 765 C C . ARG A 1 101 ? 2.048 -1.169 8.348 1.00 97.62 101 ARG A C 1
ATOM 767 O O . ARG A 1 101 ? 1.201 -1.563 7.550 1.00 97.62 101 ARG A O 1
ATOM 774 N N . LEU A 1 102 ? 3.347 -1.155 8.079 1.00 98.06 102 LEU A N 1
ATOM 775 C CA . LEU A 1 102 ? 3.900 -1.549 6.787 1.00 98.06 102 LEU A CA 1
ATOM 776 C C . LEU A 1 102 ? 4.430 -2.983 6.841 1.00 98.06 102 LEU A C 1
ATOM 778 O O . LEU A 1 102 ? 5.142 -3.352 7.775 1.00 98.06 102 LEU A O 1
ATOM 782 N N . VAL A 1 103 ? 4.098 -3.771 5.822 1.00 97.94 103 VAL A N 1
ATOM 783 C CA . VAL A 1 103 ? 4.645 -5.108 5.581 1.00 97.94 103 VAL A CA 1
ATOM 784 C C . VAL A 1 103 ? 5.529 -5.034 4.342 1.00 97.94 103 VAL A C 1
ATOM 786 O O . VAL A 1 103 ? 5.032 -4.964 3.221 1.00 97.94 103 VAL A O 1
ATOM 789 N N . GLY A 1 104 ? 6.841 -5.025 4.556 1.00 96.62 104 GLY A N 1
ATOM 790 C CA . GLY A 1 104 ? 7.840 -4.906 3.496 1.00 96.62 104 GLY A CA 1
ATOM 791 C C . GLY A 1 104 ? 8.319 -6.246 2.939 1.00 96.62 104 GLY A C 1
ATOM 792 O O . GLY A 1 104 ? 8.249 -7.295 3.592 1.00 96.62 104 GLY A O 1
ATOM 793 N N . SER A 1 105 ? 8.842 -6.226 1.715 1.00 94.88 105 SER A N 1
ATOM 794 C CA . SER A 1 105 ? 9.522 -7.369 1.110 1.00 94.88 105 SER A CA 1
ATOM 795 C C . SER A 1 105 ? 10.697 -6.913 0.253 1.00 94.88 105 SER A C 1
ATOM 797 O O . SER A 1 105 ? 10.508 -6.311 -0.800 1.00 94.88 105 SER A O 1
ATOM 799 N N . SER A 1 106 ? 11.910 -7.331 0.627 1.00 94.56 106 SER A N 1
ATOM 800 C CA . SER A 1 106 ? 13.155 -6.950 -0.053 1.00 94.56 106 SER A CA 1
ATOM 801 C C . SER A 1 106 ? 13.359 -5.429 -0.047 1.00 94.56 106 SER A C 1
ATOM 803 O O . SER A 1 106 ? 13.753 -4.906 0.986 1.00 94.56 106 SER A O 1
ATOM 805 N N . LEU A 1 107 ? 13.124 -4.741 -1.167 1.00 92.56 107 LEU A N 1
ATOM 806 C CA . LEU A 1 107 ? 13.247 -3.284 -1.265 1.00 92.56 107 LEU A CA 1
ATOM 807 C C . LEU A 1 107 ? 12.119 -2.538 -0.535 1.00 92.56 107 LEU A C 1
ATOM 809 O O . LEU A 1 107 ? 12.352 -1.429 -0.062 1.00 92.56 107 LEU A O 1
ATOM 813 N N . GLY A 1 108 ? 10.916 -3.117 -0.510 1.00 89.62 108 GLY A N 1
ATOM 814 C CA . GLY A 1 108 ? 9.722 -2.500 0.072 1.00 89.62 108 GLY A CA 1
ATOM 815 C C . GLY A 1 108 ? 9.679 -2.553 1.588 1.00 89.62 108 GLY A C 1
ATOM 816 O O . GLY A 1 108 ? 10.255 -3.509 2.156 1.00 89.62 108 GLY A O 1
#

pLDDT: mean 84.1, std 21.27, range [32.34, 98.56]

Secondary structure (DSSP, 8-state):
----------------------TT-EEEEEEE--TT--TT-HHHHHHHHHHHHTT--EEEE--SSSSSGGG--HHHHHHHHHHHHHHHHHHSGGG--EEEEEEE-TT-

Organism: Heterosigma akashiwo (NCBI:txid2829)

InterPro domains:
  IPR029058 Alpha/Beta hydrolase fold [G3DSA:3.40.50.1820] (28-108)

Foldseek 3Di:
DDDPDDDPDDPPPLPQPDQPPPPQEGEAEEEDEAAFDALPDPVNVVVQVVCVVNVHGYHRWGQCLDDTRVSHDPVSNVVRVVVVLVVCQVVDPPSGHYDYHYDYDHHD